Protein AF-A0A0G4MEN3-F1 (afdb_monomer_lite)

InterPro domains:
  IPR001902 SLC26A/SulP transporter [PTHR11814] (1-174)
  IPR011547 SLC26A/SulP transporter domain [PF00916] (1-174)

Organism: Verticillium longisporum (NCBI:txid100787)

Radius of gyration: 21.47 Å; chains: 1; bounding box: 51×50×49 Å

pLDDT: mean 81.33, std 8.61, range [48.22, 92.5]

Secondary structure (DSSP, 8-state):
--HHHHHS-HHHHHHHHHHHHHHHHHHHHHHHTT--SS-TTS-HHHHHHHHHHTGGG--HHHHHHHHHHHHHHHHHHHHHHHHHH-GGGHHHHHHHHHHHHHHHHHHHHHHHHHHHTT-SSS-SS----PPPPS-S--S-----HHHHHHHHTTHHHHHHHHHHHHHHHHHHH--

Structure (mmCIF, N/CA/C/O backbone):
data_AF-A0A0G4MEN3-F1
#
_entry.id   AF-A0A0G4MEN3-F1
#
loop_
_atom_site.group_PDB
_atom_site.id
_atom_site.type_symbol
_atom_site.label_atom_id
_atom_site.label_alt_id
_atom_site.label_comp_id
_atom_site.label_asym_id
_atom_site.label_entity_id
_atom_site.label_seq_id
_atom_site.pdbx_PDB_ins_code
_atom_site.Cartn_x
_atom_site.Cartn_y
_atom_site.Cartn_z
_atom_site.occupancy
_atom_site.B_iso_or_equiv
_atom_site.auth_seq_id
_atom_site.auth_comp_id
_atom_site.auth_asym_id
_atom_site.auth_atom_id
_atom_site.pdbx_PDB_model_num
ATOM 1 N N . MET A 1 1 ? 17.672 24.961 -11.198 1.00 49.00 1 MET A N 1
ATOM 2 C CA . MET A 1 1 ? 16.935 24.141 -10.205 1.00 49.00 1 MET A CA 1
ATOM 3 C C . MET A 1 1 ? 17.349 22.654 -10.174 1.00 49.00 1 MET A C 1
ATOM 5 O O . MET A 1 1 ? 16.600 21.840 -9.661 1.00 49.00 1 MET A O 1
ATOM 9 N N . GLY A 1 2 ? 18.533 22.262 -10.677 1.00 54.53 2 GLY A N 1
ATOM 10 C CA . GLY A 1 2 ? 18.983 20.852 -10.680 1.00 54.53 2 GLY A CA 1
ATOM 11 C C . GLY A 1 2 ? 19.895 20.449 -9.511 1.00 54.53 2 GLY A C 1
ATOM 12 O O . GLY A 1 2 ? 20.196 19.272 -9.354 1.00 54.53 2 GLY A O 1
ATOM 13 N N . TRP A 1 3 ? 20.338 21.405 -8.687 1.00 61.28 3 TRP A N 1
ATOM 14 C CA . TRP A 1 3 ? 21.303 21.144 -7.611 1.00 61.28 3 TRP A CA 1
ATOM 15 C C . TRP A 1 3 ? 20.683 20.385 -6.426 1.00 61.28 3 TRP A C 1
ATOM 17 O O . TRP A 1 3 ? 21.279 19.422 -5.961 1.00 61.28 3 TRP A O 1
ATOM 27 N N . ILE A 1 4 ? 19.446 20.714 -6.024 1.00 58.72 4 ILE A N 1
ATOM 28 C CA . ILE A 1 4 ? 18.716 20.025 -4.934 1.00 58.72 4 ILE A CA 1
ATOM 29 C C . ILE A 1 4 ? 18.556 18.521 -5.218 1.00 58.72 4 ILE A C 1
ATOM 31 O O . ILE A 1 4 ? 18.670 17.699 -4.314 1.00 58.72 4 ILE A O 1
ATOM 35 N N . VAL A 1 5 ? 18.372 18.148 -6.487 1.00 56.41 5 VAL A N 1
ATOM 36 C CA . VAL A 1 5 ? 18.232 16.748 -6.925 1.00 56.41 5 VAL A CA 1
ATOM 37 C C . VAL A 1 5 ? 19.540 15.962 -6.774 1.00 56.41 5 VAL A C 1
ATOM 39 O O . VAL A 1 5 ? 19.501 14.752 -6.575 1.00 56.41 5 VAL A O 1
ATOM 42 N N . ASN A 1 6 ? 20.694 16.634 -6.842 1.00 59.16 6 ASN A N 1
ATOM 43 C CA . ASN A 1 6 ? 22.012 16.011 -6.679 1.00 59.16 6 ASN A CA 1
ATOM 44 C C . ASN A 1 6 ? 22.449 15.895 -5.209 1.00 59.16 6 ASN A C 1
ATOM 46 O O . ASN A 1 6 ? 23.378 15.150 -4.916 1.00 59.16 6 ASN A O 1
ATOM 50 N N . VAL A 1 7 ? 21.786 16.603 -4.288 1.00 63.25 7 VAL A N 1
ATOM 51 C CA . VAL A 1 7 ? 22.063 16.526 -2.841 1.00 63.25 7 VAL A CA 1
ATOM 52 C C . VAL A 1 7 ? 21.417 15.283 -2.212 1.00 63.25 7 VAL A C 1
ATOM 54 O O . VAL A 1 7 ? 21.848 14.809 -1.162 1.00 63.25 7 VAL A O 1
ATOM 57 N N . ILE A 1 8 ? 20.402 14.707 -2.860 1.00 67.94 8 ILE A N 1
ATOM 58 C CA . ILE A 1 8 ? 19.655 13.571 -2.321 1.00 67.94 8 ILE A CA 1
ATOM 59 C C . ILE A 1 8 ? 20.224 12.273 -2.885 1.00 67.94 8 ILE A C 1
ATOM 61 O O . ILE A 1 8 ? 20.044 11.939 -4.056 1.00 67.94 8 ILE A O 1
ATOM 65 N N . SER A 1 9 ? 20.895 11.510 -2.024 1.00 76.12 9 SER A N 1
ATOM 66 C CA . SER A 1 9 ? 21.380 10.179 -2.382 1.00 76.12 9 SER A CA 1
ATOM 67 C C . SER A 1 9 ? 20.218 9.241 -2.733 1.00 76.12 9 SER A C 1
ATOM 69 O O . SER A 1 9 ? 19.213 9.182 -2.018 1.00 76.12 9 SER A O 1
ATOM 71 N N . LEU A 1 10 ? 20.399 8.420 -3.774 1.00 73.56 10 LEU A N 1
ATOM 72 C CA . LEU A 1 10 ? 19.495 7.313 -4.120 1.00 73.56 10 LEU A CA 1
ATOM 73 C C . LEU A 1 10 ? 19.258 6.371 -2.926 1.00 73.56 10 LEU A C 1
ATOM 75 O O . LEU A 1 10 ? 18.184 5.783 -2.803 1.00 73.56 10 LEU A O 1
ATOM 79 N N . THR A 1 11 ? 20.235 6.262 -2.021 1.00 80.38 11 THR A N 1
ATOM 80 C CA . THR A 1 11 ? 20.109 5.474 -0.788 1.00 80.38 11 THR A CA 1
ATOM 81 C C . THR A 1 11 ? 19.083 6.064 0.178 1.00 80.38 11 THR A C 1
ATOM 83 O O . THR A 1 11 ? 18.290 5.313 0.741 1.00 80.38 11 THR A O 1
ATOM 86 N N . SER A 1 12 ? 19.036 7.393 0.322 1.00 80.88 12 SER A N 1
ATOM 87 C CA . SER A 1 12 ? 18.056 8.085 1.169 1.00 80.88 12 SER A CA 1
ATOM 88 C C . SER A 1 12 ? 16.640 7.924 0.616 1.00 80.88 12 SER A C 1
ATOM 90 O O . SER A 1 12 ? 15.712 7.578 1.346 1.00 80.88 12 SER A O 1
ATOM 92 N N . LEU A 1 13 ? 16.486 8.053 -0.705 1.00 78.69 13 LEU A N 1
ATOM 93 C CA . LEU A 1 13 ? 15.205 7.838 -1.373 1.00 78.69 13 LEU A CA 1
ATOM 94 C C . LEU A 1 13 ? 14.705 6.393 -1.217 1.00 78.69 13 LEU A C 1
ATOM 96 O O . LEU A 1 13 ? 13.542 6.169 -0.889 1.00 78.69 13 LEU A O 1
ATOM 100 N N . SER A 1 14 ? 15.584 5.407 -1.418 1.00 81.50 14 SER A N 1
ATOM 101 C CA . SER A 1 14 ? 15.249 3.990 -1.231 1.00 81.50 14 SER A CA 1
ATOM 102 C C . SER A 1 14 ? 14.844 3.682 0.216 1.00 81.50 14 SER A C 1
ATOM 104 O O . SER A 1 14 ? 13.841 3.001 0.448 1.00 81.50 14 SER A O 1
ATOM 106 N N . ALA A 1 15 ? 15.566 4.241 1.196 1.00 86.31 15 ALA A N 1
ATOM 107 C CA . ALA A 1 15 ? 15.232 4.110 2.612 1.00 86.31 15 ALA A CA 1
ATOM 108 C C . ALA A 1 15 ? 13.858 4.723 2.934 1.00 86.31 15 ALA A C 1
ATOM 110 O O . ALA A 1 15 ? 13.050 4.087 3.610 1.00 86.31 15 ALA A O 1
ATOM 111 N N . PHE A 1 16 ? 13.556 5.907 2.393 1.00 84.25 16 PHE A N 1
ATOM 112 C CA . PHE A 1 16 ? 12.259 6.563 2.557 1.00 84.25 16 PHE A CA 1
ATOM 113 C C . PHE A 1 16 ? 11.104 5.763 1.932 1.00 84.25 16 PHE A C 1
ATOM 115 O O . PHE A 1 16 ? 10.092 5.527 2.597 1.00 84.25 16 PHE A O 1
ATOM 122 N N . MET A 1 17 ? 11.250 5.298 0.683 1.00 86.00 17 MET A N 1
ATOM 123 C CA . MET A 1 17 ? 10.233 4.475 0.012 1.00 86.00 17 MET A CA 1
ATOM 124 C C . MET A 1 17 ? 9.987 3.167 0.769 1.00 86.00 17 MET A C 1
ATOM 126 O O . MET A 1 17 ? 8.840 2.768 0.963 1.00 86.00 17 MET A O 1
ATOM 130 N N . THR A 1 18 ? 11.052 2.526 1.256 1.00 90.31 18 THR A N 1
ATOM 131 C CA . THR A 1 18 ? 10.955 1.285 2.035 1.00 90.31 18 THR A CA 1
ATOM 132 C C . THR A 1 18 ? 10.284 1.523 3.388 1.00 90.31 18 THR A C 1
ATOM 134 O O . THR A 1 18 ? 9.370 0.786 3.755 1.00 90.31 18 THR A O 1
ATOM 137 N N . GLY A 1 19 ? 10.675 2.572 4.117 1.00 88.75 19 GLY A N 1
ATOM 138 C CA . GLY A 1 19 ? 10.055 2.939 5.394 1.00 88.75 19 GLY A CA 1
ATOM 139 C C . GLY A 1 19 ? 8.568 3.273 5.245 1.00 88.75 19 GLY A C 1
ATOM 140 O O . GLY A 1 19 ? 7.739 2.786 6.017 1.00 88.75 19 GLY A O 1
ATOM 141 N N . SER A 1 20 ? 8.213 4.021 4.197 1.00 87.44 20 SER A N 1
ATOM 142 C CA . SER A 1 20 ? 6.820 4.332 3.857 1.00 87.44 20 SER A CA 1
ATOM 143 C C . SER A 1 20 ? 6.032 3.071 3.499 1.00 87.44 20 SER A C 1
ATOM 145 O O . SER A 1 20 ? 4.928 2.876 4.005 1.00 87.44 20 SER A O 1
ATOM 147 N N . ALA A 1 21 ? 6.615 2.164 2.707 1.00 89.19 21 ALA A N 1
ATOM 148 C CA . ALA A 1 21 ? 6.001 0.882 2.369 1.00 89.19 21 ALA A CA 1
ATOM 149 C C . ALA A 1 21 ? 5.736 0.020 3.615 1.00 89.19 21 ALA A C 1
ATOM 151 O O . ALA A 1 21 ? 4.653 -0.555 3.737 1.00 89.19 21 ALA A O 1
ATOM 152 N N . ILE A 1 22 ? 6.677 -0.027 4.566 1.00 91.38 22 ILE A N 1
ATOM 153 C CA . ILE A 1 22 ? 6.492 -0.721 5.850 1.00 91.38 22 ILE A CA 1
ATOM 154 C C . ILE A 1 22 ? 5.354 -0.077 6.643 1.00 91.38 22 ILE A C 1
ATOM 156 O O . ILE A 1 22 ? 4.470 -0.785 7.124 1.00 91.38 22 ILE A O 1
ATOM 160 N N . SER A 1 23 ? 5.334 1.253 6.755 1.00 88.50 23 SER A N 1
ATOM 161 C CA . SER A 1 23 ? 4.289 1.967 7.495 1.00 88.50 23 SER A CA 1
ATOM 162 C C . SER A 1 23 ? 2.893 1.713 6.915 1.00 88.50 23 SER A C 1
ATOM 164 O O . SER A 1 23 ? 1.961 1.390 7.653 1.00 88.50 23 SER A O 1
ATOM 166 N N . ILE A 1 24 ? 2.760 1.747 5.585 1.00 89.75 24 ILE A N 1
ATOM 167 C CA . ILE A 1 24 ? 1.512 1.428 4.881 1.00 89.75 24 ILE A CA 1
ATOM 168 C C . ILE A 1 24 ? 1.117 -0.033 5.115 1.00 89.75 24 ILE A C 1
ATOM 170 O O . ILE A 1 24 ? -0.030 -0.304 5.471 1.00 89.75 24 ILE A O 1
ATOM 174 N N . ALA A 1 25 ? 2.047 -0.979 4.955 1.00 88.88 25 ALA A N 1
ATOM 175 C CA . ALA A 1 25 ? 1.772 -2.399 5.160 1.00 88.88 25 ALA A CA 1
ATOM 176 C C . ALA A 1 25 ? 1.263 -2.668 6.585 1.00 88.88 25 ALA A C 1
ATOM 178 O O . ALA A 1 25 ? 0.232 -3.319 6.770 1.00 88.88 25 ALA A O 1
ATOM 179 N N . VAL A 1 26 ? 1.930 -2.104 7.593 1.00 88.50 26 VAL A N 1
ATOM 180 C CA . VAL A 1 26 ? 1.534 -2.231 8.999 1.00 88.50 26 VAL A CA 1
ATOM 181 C C . VAL A 1 26 ? 0.187 -1.554 9.266 1.00 88.50 26 VAL A C 1
ATOM 183 O O . VAL A 1 26 ? -0.643 -2.131 9.959 1.00 88.50 26 VAL A O 1
ATOM 186 N N . GLY A 1 27 ? -0.085 -0.384 8.683 1.00 87.25 27 GLY A N 1
ATOM 187 C CA . GLY A 1 27 ? -1.369 0.312 8.839 1.00 87.25 27 GLY A CA 1
ATOM 188 C C . GLY A 1 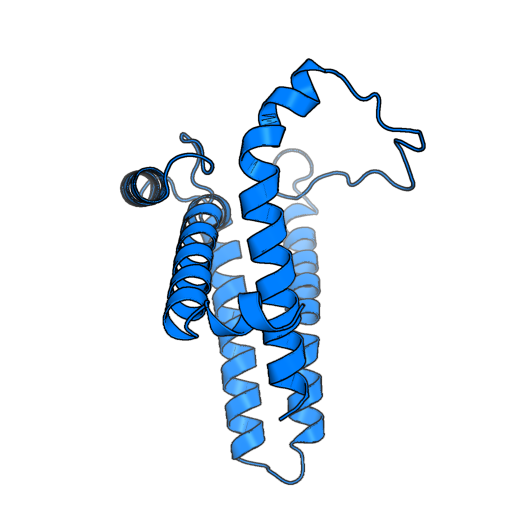27 ? -2.560 -0.422 8.206 1.00 87.25 27 GLY A C 1
ATOM 189 O O . GLY A 1 27 ? -3.675 -0.373 8.733 1.00 87.25 27 GLY A O 1
ATOM 190 N N . GLN A 1 28 ? -2.338 -1.136 7.099 1.00 87.12 28 GLN A N 1
ATOM 191 C CA . GLN A 1 28 ? -3.387 -1.874 6.382 1.00 87.12 28 GLN A CA 1
ATOM 192 C C . GLN A 1 28 ? -3.619 -3.293 6.931 1.00 87.12 28 GLN A C 1
ATOM 194 O O . GLN A 1 28 ? -4.730 -3.818 6.814 1.00 87.12 28 GLN A O 1
ATOM 199 N N . THR A 1 29 ? -2.619 -3.900 7.579 1.00 85.94 29 THR A N 1
ATOM 200 C CA . THR A 1 29 ? -2.699 -5.280 8.098 1.00 85.94 29 THR A CA 1
ATOM 201 C C . THR A 1 29 ? -3.859 -5.501 9.090 1.00 85.94 29 THR A C 1
ATOM 203 O O . THR A 1 29 ? -4.621 -6.450 8.889 1.00 85.94 29 THR A O 1
ATOM 206 N N . PRO A 1 30 ? -4.100 -4.638 10.102 1.00 84.25 30 PRO A N 1
ATOM 207 C CA . PRO A 1 30 ? -5.234 -4.779 11.024 1.00 84.25 30 PRO A CA 1
ATOM 208 C C . PRO A 1 30 ? -6.587 -4.760 10.323 1.00 84.25 30 PRO A C 1
ATOM 210 O O . PRO A 1 30 ? -7.471 -5.555 10.644 1.00 84.25 30 PRO A O 1
ATOM 213 N N . THR A 1 31 ? -6.736 -3.858 9.349 1.00 83.88 31 THR A N 1
ATOM 214 C CA . THR A 1 31 ? -7.976 -3.682 8.587 1.00 83.88 31 THR A CA 1
ATOM 215 C C . THR A 1 31 ? -8.262 -4.912 7.737 1.00 83.88 31 THR A C 1
ATOM 217 O O . THR A 1 31 ? -9.391 -5.396 7.731 1.00 83.88 31 THR A O 1
ATOM 220 N N . MET A 1 32 ? -7.234 -5.457 7.082 1.00 84.06 32 MET A N 1
ATOM 221 C CA . MET A 1 32 ? -7.322 -6.702 6.319 1.00 84.06 32 MET A CA 1
ATOM 222 C C . MET A 1 32 ? -7.687 -7.899 7.206 1.00 84.06 32 MET A C 1
ATOM 224 O O . MET A 1 32 ? -8.479 -8.743 6.806 1.00 84.06 32 MET A O 1
ATOM 228 N N . MET A 1 33 ? -7.131 -7.970 8.417 1.00 81.44 33 MET A N 1
ATOM 229 C CA . MET A 1 33 ? -7.394 -9.046 9.378 1.00 81.44 33 MET A CA 1
ATOM 230 C C . MET A 1 33 ? -8.722 -8.884 10.151 1.00 81.44 33 MET A C 1
ATOM 232 O O . MET A 1 33 ? -9.104 -9.759 10.933 1.00 81.44 33 MET A O 1
ATOM 236 N N . GLY A 1 34 ? -9.434 -7.767 9.969 1.00 77.44 34 GLY A N 1
ATOM 237 C CA . GLY A 1 34 ? -10.673 -7.459 10.692 1.00 77.44 34 GLY A CA 1
ATOM 238 C C . GLY A 1 34 ? -10.485 -7.179 12.188 1.00 77.44 34 GLY A C 1
ATOM 239 O O . GLY A 1 34 ? -11.457 -7.222 12.949 1.00 77.44 34 GLY A O 1
ATOM 240 N N . ILE A 1 35 ? -9.253 -6.896 12.623 1.00 79.75 35 ILE A N 1
ATOM 241 C CA . ILE A 1 35 ? -8.925 -6.633 14.027 1.00 79.75 35 ILE A CA 1
ATOM 242 C C . ILE A 1 35 ? -9.398 -5.218 14.380 1.00 79.75 35 ILE A C 1
ATOM 244 O O . ILE A 1 35 ? -9.106 -4.249 13.681 1.00 79.75 35 ILE A O 1
ATOM 248 N N . LYS A 1 36 ? -10.145 -5.091 15.481 1.00 73.50 36 LYS A N 1
ATOM 249 C CA . LYS A 1 36 ? -10.653 -3.812 16.003 1.00 73.50 36 LYS A CA 1
ATOM 250 C C . LYS A 1 36 ? -10.162 -3.592 17.436 1.00 73.50 36 LYS A C 1
ATOM 252 O O . LYS A 1 36 ? -9.928 -4.559 18.158 1.00 73.50 36 LYS A O 1
ATOM 257 N N . GLY A 1 37 ? -10.064 -2.329 17.853 1.00 68.19 37 GLY A N 1
ATOM 258 C CA . GLY A 1 37 ? -9.744 -1.953 19.239 1.00 68.19 37 GLY A CA 1
ATOM 259 C C . GLY A 1 37 ? -8.482 -1.107 19.421 1.00 68.19 37 GLY A C 1
ATOM 260 O O . GLY A 1 37 ? -8.087 -0.884 20.558 1.00 68.19 37 GLY A O 1
ATOM 261 N N . PHE A 1 38 ? -7.855 -0.641 18.339 1.00 76.44 38 PHE A N 1
ATOM 262 C CA . PHE A 1 38 ? -6.750 0.319 18.387 1.00 76.44 38 PHE A CA 1
ATOM 263 C C . PHE A 1 38 ? -6.739 1.200 17.135 1.00 76.44 38 PHE A C 1
ATOM 265 O O . PHE A 1 38 ? -7.331 0.845 16.111 1.00 76.44 38 PHE A O 1
ATOM 272 N N . SER A 1 39 ? -6.082 2.356 17.221 1.00 77.00 39 SER A N 1
ATOM 273 C CA . SER A 1 39 ? -5.943 3.267 16.089 1.00 77.00 39 SER A CA 1
ATOM 274 C C . SER A 1 39 ? -4.828 2.795 15.158 1.00 77.00 39 SER A C 1
ATOM 276 O O . SER A 1 39 ? -3.680 2.637 15.567 1.00 77.00 39 SER A O 1
ATOM 278 N N . THR A 1 40 ? -5.147 2.610 13.876 1.00 76.94 40 THR A N 1
ATOM 279 C CA . THR A 1 40 ? -4.157 2.315 12.825 1.00 76.94 40 THR A CA 1
ATOM 280 C C . THR A 1 40 ? -3.350 3.546 12.400 1.00 76.94 40 THR A C 1
ATOM 282 O O . THR A 1 40 ? -2.470 3.429 11.554 1.00 76.94 40 THR A O 1
ATOM 285 N N . ARG A 1 41 ? -3.643 4.719 12.983 1.00 72.50 41 ARG A N 1
ATOM 286 C CA . ARG A 1 41 ? -2.940 5.992 12.747 1.00 72.50 41 ARG A CA 1
ATOM 287 C C . ARG A 1 41 ? -1.877 6.306 13.806 1.00 72.50 41 ARG A C 1
ATOM 289 O O . ARG A 1 41 ? -1.289 7.380 13.776 1.00 72.50 41 ARG A O 1
ATOM 296 N N . GLU A 1 42 ? -1.665 5.411 14.768 1.00 80.00 42 GLU A N 1
ATOM 297 C CA . GLU A 1 42 ? -0.574 5.543 15.736 1.00 80.00 42 GLU A CA 1
ATOM 298 C C . GLU A 1 42 ? 0.791 5.243 15.101 1.00 80.00 42 GLU A C 1
ATOM 300 O O . GLU A 1 42 ? 0.884 4.759 13.973 1.00 80.00 42 GLU A O 1
ATOM 305 N N . ALA A 1 43 ? 1.866 5.500 15.852 1.00 82.69 43 ALA A N 1
ATOM 306 C CA . ALA A 1 43 ? 3.219 5.153 15.437 1.00 82.69 43 ALA A CA 1
ATOM 307 C C . ALA A 1 43 ? 3.309 3.683 14.983 1.00 82.69 43 ALA A C 1
ATOM 309 O O . ALA A 1 43 ? 2.799 2.783 15.656 1.00 82.69 43 ALA A O 1
ATOM 310 N N . THR A 1 44 ? 4.006 3.438 13.871 1.00 83.25 44 THR A N 1
ATOM 311 C CA . THR A 1 44 ? 4.058 2.139 13.178 1.00 83.25 44 THR A CA 1
ATOM 312 C C . THR A 1 44 ? 4.396 0.973 14.112 1.00 83.25 44 THR A C 1
ATOM 314 O O . THR A 1 44 ? 3.767 -0.080 14.038 1.00 83.25 44 THR A O 1
ATOM 317 N N . TYR A 1 45 ? 5.325 1.159 15.055 1.00 84.12 45 TYR A N 1
ATOM 318 C CA . TYR A 1 45 ? 5.686 0.114 16.020 1.00 84.12 45 TYR A CA 1
ATOM 319 C C . TYR A 1 45 ? 4.534 -0.244 16.978 1.00 84.12 45 TYR A C 1
ATOM 321 O O . TYR A 1 45 ? 4.348 -1.418 17.298 1.00 84.12 45 TYR A O 1
ATOM 329 N N . LYS A 1 46 ? 3.719 0.733 17.405 1.00 85.00 46 LYS A N 1
ATOM 330 C CA . LYS A 1 46 ? 2.546 0.491 18.263 1.00 85.00 46 LYS A CA 1
ATOM 331 C C . LYS A 1 46 ? 1.474 -0.268 17.503 1.00 85.00 46 LYS A C 1
ATOM 333 O O . LYS A 1 46 ? 0.940 -1.246 18.019 1.00 85.00 46 LYS A O 1
ATOM 338 N N . VAL A 1 47 ? 1.206 0.145 16.263 1.00 86.00 47 VAL A N 1
ATOM 339 C CA . VAL A 1 47 ? 0.261 -0.537 15.370 1.00 86.00 47 VAL A CA 1
ATOM 340 C C . VAL A 1 47 ? 0.702 -1.984 15.164 1.00 86.00 47 VAL A C 1
ATOM 342 O O . VAL A 1 47 ? -0.111 -2.888 15.330 1.00 86.00 47 VAL A O 1
ATOM 345 N N . PHE A 1 48 ? 1.989 -2.233 14.911 1.00 85.44 48 PHE A N 1
ATOM 346 C CA . PHE A 1 48 ? 2.527 -3.585 14.756 1.00 85.44 48 PHE A CA 1
ATOM 347 C C . PHE A 1 48 ? 2.337 -4.446 16.016 1.00 85.44 48 PHE A C 1
ATOM 349 O O . PHE A 1 48 ? 1.766 -5.534 15.941 1.00 85.44 48 PHE A O 1
ATOM 356 N N . ILE A 1 49 ? 2.725 -3.940 17.193 1.00 84.69 49 ILE A N 1
ATOM 357 C CA . ILE A 1 49 ? 2.568 -4.661 18.468 1.00 84.69 49 ILE A CA 1
ATOM 358 C C . ILE A 1 49 ? 1.090 -4.943 18.766 1.00 84.69 49 ILE A C 1
ATOM 360 O O . ILE A 1 49 ? 0.736 -6.054 19.162 1.00 84.69 49 ILE A O 1
ATOM 364 N N . ASN A 1 50 ? 0.211 -3.962 18.563 1.00 84.00 50 ASN A N 1
ATOM 365 C CA . ASN A 1 50 ? -1.225 -4.120 18.793 1.00 84.00 50 ASN A CA 1
ATOM 366 C C . ASN A 1 50 ? -1.871 -5.079 17.786 1.00 84.00 50 ASN A C 1
ATOM 368 O O . ASN A 1 50 ? -2.781 -5.821 18.153 1.00 84.00 50 ASN A O 1
ATOM 372 N N . THR A 1 51 ? -1.360 -5.129 16.552 1.00 82.12 51 THR A N 1
ATOM 373 C CA . THR A 1 51 ? -1.750 -6.140 15.560 1.00 82.12 51 THR A CA 1
ATOM 374 C C . THR A 1 51 ? -1.419 -7.530 16.082 1.00 82.12 51 THR A C 1
ATOM 376 O O . THR A 1 51 ? -2.310 -8.372 16.139 1.00 82.12 51 THR A O 1
ATOM 379 N N . LEU A 1 52 ? -0.182 -7.747 16.548 1.00 82.56 52 LEU A N 1
ATOM 380 C CA . LEU A 1 52 ? 0.257 -9.036 17.090 1.00 82.56 52 LEU A CA 1
ATOM 381 C C . LEU A 1 52 ? -0.551 -9.466 18.319 1.00 82.56 52 LEU A C 1
ATOM 383 O O . LEU A 1 52 ? -1.022 -10.598 18.383 1.00 82.56 52 LEU A O 1
ATOM 387 N N . LYS A 1 53 ? -0.795 -8.550 19.261 1.00 81.62 53 LYS A N 1
ATOM 388 C CA . LYS A 1 53 ? -1.661 -8.804 20.427 1.00 81.62 53 LYS A CA 1
ATOM 389 C C . LYS A 1 53 ? -3.115 -9.088 20.031 1.00 81.62 53 LYS A C 1
ATOM 391 O O . LYS A 1 53 ? -3.831 -9.786 20.743 1.00 81.62 53 LYS A O 1
ATOM 396 N N . GLY A 1 54 ? -3.560 -8.536 18.905 1.00 79.62 54 GLY A N 1
ATOM 397 C CA . GLY A 1 54 ? -4.910 -8.673 18.372 1.00 79.62 54 GLY A CA 1
ATOM 398 C C . GLY A 1 54 ? -5.131 -9.882 17.461 1.00 79.62 54 GLY A C 1
ATOM 399 O O . GLY A 1 54 ? -6.272 -10.080 17.046 1.00 79.62 54 GLY A O 1
ATOM 400 N N . LEU A 1 55 ? -4.108 -10.699 17.163 1.00 75.88 55 LEU A N 1
ATOM 401 C CA . LEU A 1 55 ? -4.229 -11.836 16.233 1.00 75.88 55 LEU A CA 1
ATOM 402 C C . LEU A 1 55 ? -5.328 -12.830 16.647 1.00 75.88 55 LEU A C 1
ATOM 404 O O . LEU A 1 55 ? -6.045 -13.354 15.797 1.00 75.88 55 LEU A O 1
ATOM 408 N N . GLY A 1 56 ? -5.520 -13.041 17.953 1.00 72.19 56 GLY A N 1
ATOM 409 C CA . GLY A 1 56 ? -6.586 -13.902 18.483 1.00 72.19 56 GLY A CA 1
ATOM 410 C C . GLY A 1 56 ? -8.008 -13.348 18.301 1.00 72.19 56 GLY A C 1
ATOM 411 O O . GLY A 1 56 ? -8.976 -14.061 18.533 1.00 72.19 56 GLY A O 1
ATOM 412 N N . ARG A 1 57 ? -8.157 -12.083 17.885 1.00 72.12 57 ARG A N 1
ATOM 413 C CA . ARG A 1 57 ? -9.447 -11.414 17.616 1.00 72.12 57 ARG A CA 1
ATOM 414 C C . ARG A 1 57 ? -9.734 -11.274 16.118 1.00 72.12 57 ARG A C 1
ATOM 416 O O . ARG A 1 57 ? -10.566 -10.453 15.724 1.00 72.12 57 ARG A O 1
ATOM 423 N N . THR A 1 58 ? -9.019 -12.030 15.290 1.00 73.44 58 THR A N 1
ATOM 424 C CA . THR A 1 58 ? -9.222 -12.073 13.840 1.00 73.44 58 THR A CA 1
ATOM 425 C C . THR A 1 58 ? -10.645 -12.513 13.511 1.00 73.44 58 THR A C 1
ATOM 427 O O . THR A 1 58 ? -11.225 -13.385 14.158 1.00 73.44 58 THR A O 1
ATOM 430 N N . LYS A 1 59 ? -11.245 -11.859 12.515 1.00 73.56 59 LYS A N 1
ATOM 431 C CA . LYS A 1 59 ? -12.601 -12.172 12.047 1.00 73.56 59 LYS A CA 1
ATOM 432 C C . LYS A 1 59 ? -12.548 -12.924 10.725 1.00 73.56 59 LYS A C 1
ATOM 434 O O . LYS A 1 59 ? -11.502 -13.007 10.090 1.00 73.56 59 LYS A O 1
ATOM 439 N N . MET A 1 60 ? -13.709 -13.385 10.262 1.00 71.94 60 MET A N 1
ATOM 440 C CA . MET A 1 60 ? -13.889 -13.931 8.908 1.00 71.94 60 MET A CA 1
ATOM 441 C C . MET A 1 60 ? -13.428 -12.953 7.803 1.00 71.94 60 MET A C 1
ATOM 443 O O . MET A 1 60 ? -13.069 -13.389 6.713 1.00 71.94 60 MET A O 1
ATOM 447 N N . ASP A 1 61 ? -13.348 -11.649 8.103 1.00 71.62 61 ASP A N 1
ATOM 448 C CA . ASP A 1 61 ? -12.697 -10.622 7.272 1.00 71.62 61 ASP A CA 1
ATOM 449 C C . ASP A 1 61 ? -11.262 -11.013 6.860 1.00 71.62 61 ASP A C 1
ATOM 451 O O . ASP A 1 61 ? -10.869 -10.813 5.711 1.00 71.62 61 ASP A O 1
ATOM 455 N N . ALA A 1 62 ? -10.499 -11.630 7.773 1.00 78.62 62 ALA A N 1
ATOM 456 C CA . ALA A 1 62 ? -9.128 -12.067 7.523 1.00 78.62 62 ALA A CA 1
ATOM 457 C C . ALA A 1 62 ? -9.053 -13.137 6.431 1.00 78.62 62 ALA A C 1
ATOM 459 O O . ALA A 1 62 ? -8.127 -13.119 5.623 1.00 78.62 62 ALA A O 1
ATOM 460 N N . ALA A 1 63 ? -10.036 -14.043 6.373 1.00 82.25 63 ALA A N 1
ATOM 461 C CA . ALA A 1 63 ? -10.090 -15.073 5.343 1.00 82.25 63 ALA A CA 1
ATOM 462 C C . ALA A 1 63 ? -10.279 -14.447 3.955 1.00 82.25 63 ALA A C 1
ATOM 464 O O . ALA A 1 63 ? -9.592 -14.838 3.015 1.00 82.25 63 ALA A O 1
ATOM 465 N N . MET A 1 64 ? -11.134 -13.426 3.835 1.00 82.94 64 MET A N 1
ATOM 466 C CA . MET A 1 64 ? -11.333 -12.673 2.589 1.00 82.94 64 MET A CA 1
ATOM 467 C C . MET A 1 64 ? -10.087 -11.869 2.197 1.00 82.94 64 MET A C 1
ATOM 469 O O . MET A 1 64 ? -9.651 -11.923 1.049 1.00 82.94 64 MET A O 1
ATOM 473 N N . GLY A 1 65 ? -9.481 -11.151 3.146 1.00 84.19 65 GLY A N 1
ATOM 474 C CA . GLY A 1 65 ? -8.286 -10.346 2.890 1.00 84.19 65 GLY A CA 1
ATOM 475 C C . GLY A 1 65 ? -7.069 -11.187 2.492 1.00 84.19 65 GLY A C 1
ATOM 476 O O . GLY A 1 65 ? -6.400 -10.888 1.502 1.00 84.19 65 GLY A O 1
ATOM 477 N N . LEU A 1 66 ? -6.806 -12.272 3.226 1.00 87.44 66 LEU A N 1
ATOM 478 C CA . LEU A 1 66 ? -5.664 -13.148 2.970 1.00 87.44 66 LEU A CA 1
ATOM 479 C C . LEU A 1 66 ? -5.835 -13.932 1.666 1.00 87.44 66 LEU A C 1
ATOM 481 O O . LEU A 1 66 ? -4.900 -13.989 0.874 1.00 87.44 66 LEU A O 1
ATOM 485 N N . SER A 1 67 ? -7.027 -14.473 1.396 1.00 89.38 67 SER A N 1
ATOM 486 C CA . SER A 1 67 ? -7.293 -15.177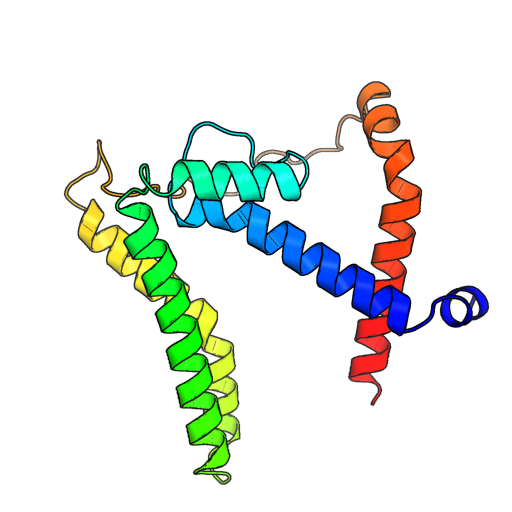 0.134 1.00 89.38 67 SER A CA 1
ATOM 487 C C . SER A 1 67 ? -7.167 -14.253 -1.084 1.00 89.38 67 SER A C 1
ATOM 489 O O . SER A 1 67 ? -6.605 -14.665 -2.104 1.00 89.38 67 SER A O 1
ATOM 491 N N . ALA A 1 68 ? -7.595 -12.988 -0.979 1.00 88.31 68 ALA A N 1
ATOM 492 C CA . ALA A 1 68 ? -7.413 -12.001 -2.042 1.00 88.31 68 ALA A CA 1
ATOM 493 C C . ALA A 1 68 ? -5.927 -11.710 -2.303 1.00 88.31 68 ALA A C 1
ATOM 495 O O . ALA A 1 68 ? -5.495 -11.699 -3.460 1.00 88.31 68 ALA A O 1
ATOM 496 N N . LEU A 1 69 ? -5.124 -11.540 -1.245 1.00 88.62 69 LEU A N 1
ATOM 497 C CA . LEU A 1 69 ? -3.672 -11.385 -1.370 1.00 88.62 69 LEU A CA 1
ATOM 498 C C . LEU A 1 69 ? -3.016 -12.611 -2.005 1.00 88.62 69 LEU A C 1
ATOM 500 O O . LEU A 1 69 ? -2.231 -12.465 -2.945 1.00 88.62 69 LEU A O 1
ATOM 504 N N . THR A 1 70 ? -3.350 -13.814 -1.537 1.00 91.69 70 THR A N 1
ATOM 505 C CA . THR A 1 70 ? -2.830 -15.060 -2.106 1.00 91.69 70 THR A CA 1
ATOM 506 C C . THR A 1 70 ? -3.157 -15.147 -3.595 1.00 91.69 70 THR A C 1
ATOM 508 O O . THR A 1 70 ? -2.263 -15.412 -4.395 1.00 91.69 70 THR A O 1
ATOM 511 N N . MET A 1 71 ? -4.391 -14.831 -3.998 1.00 91.19 71 MET A N 1
ATOM 512 C CA . MET A 1 71 ? -4.798 -14.837 -5.406 1.00 91.19 71 MET A CA 1
ATOM 513 C C . MET A 1 71 ? -3.984 -13.847 -6.253 1.00 91.19 71 MET A C 1
ATOM 515 O O . MET A 1 71 ? -3.530 -14.190 -7.346 1.00 91.19 71 MET A O 1
ATOM 519 N N . LEU A 1 72 ? -3.737 -12.633 -5.746 1.00 91.00 72 LEU A N 1
ATOM 520 C CA . LEU A 1 72 ? -2.893 -11.647 -6.431 1.00 91.00 72 LEU A CA 1
ATOM 521 C C . LEU A 1 72 ? -1.469 -12.180 -6.652 1.00 91.00 72 LEU A C 1
ATOM 523 O O . LEU A 1 72 ? -0.917 -12.052 -7.748 1.00 91.00 72 LEU A O 1
ATOM 527 N N . TYR A 1 73 ? -0.865 -12.806 -5.645 1.00 91.12 73 TYR A N 1
ATOM 528 C CA . TYR A 1 73 ? 0.481 -13.363 -5.785 1.00 91.12 73 TYR A CA 1
ATOM 529 C C . TYR A 1 73 ? 0.518 -14.594 -6.694 1.00 91.12 73 TYR A C 1
ATOM 531 O O . TYR A 1 73 ? 1.441 -14.717 -7.498 1.00 91.12 73 TYR A O 1
ATOM 539 N N . VAL A 1 74 ? -0.497 -15.458 -6.644 1.00 92.38 74 VAL A N 1
ATOM 540 C CA . VAL A 1 74 ? -0.608 -16.624 -7.533 1.00 92.38 74 VAL A CA 1
ATOM 541 C C . VAL A 1 74 ? -0.709 -16.185 -8.990 1.00 92.38 74 VAL A C 1
ATOM 543 O O . VAL A 1 74 ? 0.082 -16.649 -9.809 1.00 92.38 74 VAL A O 1
ATOM 546 N N . ILE A 1 75 ? -1.597 -15.239 -9.321 1.00 90.00 75 ILE A N 1
ATOM 547 C CA . ILE A 1 75 ? -1.720 -14.727 -10.696 1.00 90.00 75 ILE A CA 1
ATOM 548 C C . ILE A 1 75 ? -0.407 -14.070 -11.137 1.00 90.00 75 ILE A C 1
ATOM 550 O O . ILE A 1 75 ? 0.054 -14.302 -12.252 1.00 90.00 75 ILE A O 1
ATOM 554 N N . ARG A 1 76 ? 0.241 -13.282 -10.264 1.00 89.19 76 ARG A N 1
ATOM 555 C CA . ARG A 1 76 ? 1.549 -12.672 -10.559 1.00 89.19 76 ARG A CA 1
ATOM 556 C C . ARG A 1 76 ? 2.588 -13.729 -10.928 1.00 89.19 76 ARG A C 1
ATOM 558 O O . ARG A 1 76 ? 3.238 -13.607 -11.966 1.00 89.19 76 ARG A O 1
ATOM 565 N N . SER A 1 77 ? 2.758 -14.732 -10.074 1.00 89.00 77 SER A N 1
ATOM 566 C CA . SER A 1 77 ? 3.763 -15.777 -10.249 1.00 89.00 77 SER A CA 1
ATOM 567 C C . SER A 1 77 ? 3.457 -16.639 -11.470 1.00 89.00 77 SER A C 1
ATOM 569 O O . SER A 1 77 ? 4.360 -16.894 -12.261 1.00 89.00 77 SER A O 1
ATOM 571 N N . ALA A 1 78 ? 2.190 -17.002 -11.688 1.00 89.69 78 ALA A N 1
ATOM 572 C CA . ALA A 1 78 ? 1.754 -17.758 -12.857 1.00 89.69 78 ALA A CA 1
ATOM 573 C C . ALA A 1 78 ? 2.011 -16.991 -14.164 1.00 89.69 78 ALA A C 1
ATOM 575 O O . ALA A 1 78 ? 2.630 -17.537 -15.076 1.00 89.69 78 ALA A O 1
ATOM 576 N N . CYS A 1 79 ? 1.621 -15.713 -14.248 1.00 87.94 79 CYS A N 1
ATOM 577 C CA . CYS A 1 79 ? 1.878 -14.890 -15.433 1.00 87.94 79 CYS A CA 1
ATOM 578 C C . CYS A 1 79 ? 3.378 -14.658 -15.659 1.00 87.94 79 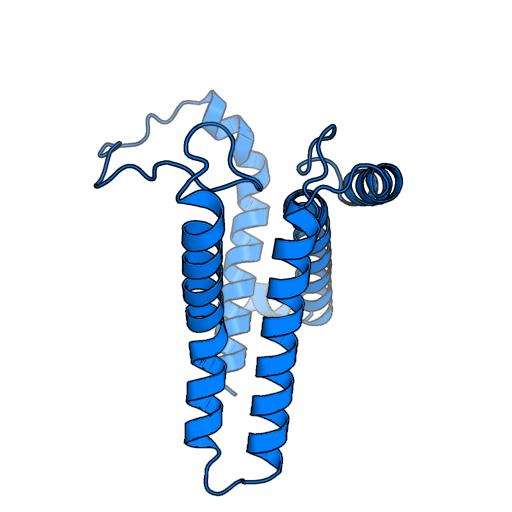CYS A C 1
ATOM 580 O O . CYS A 1 79 ? 3.832 -14.717 -16.797 1.00 87.94 79 CYS A O 1
ATOM 582 N N . SER A 1 80 ? 4.164 -14.436 -14.599 1.00 87.69 80 SER A N 1
ATOM 583 C CA . SER A 1 80 ? 5.617 -14.253 -14.718 1.00 87.69 80 SER A CA 1
ATOM 584 C C . SER A 1 80 ? 6.324 -15.535 -15.170 1.00 87.69 80 SER A C 1
ATOM 586 O O . SER A 1 80 ? 7.184 -15.489 -16.050 1.00 87.69 80 SER A O 1
ATOM 588 N N . TYR A 1 81 ? 5.930 -16.687 -14.624 1.00 89.50 81 TYR A N 1
ATOM 589 C CA . TYR A 1 81 ? 6.450 -17.987 -15.034 1.00 89.50 81 TYR A CA 1
ATOM 590 C C . TYR A 1 81 ? 6.081 -18.304 -16.489 1.00 89.50 81 TYR A C 1
ATOM 592 O O . TYR A 1 81 ? 6.943 -18.685 -17.279 1.00 89.50 81 TYR A O 1
ATOM 600 N N . ALA A 1 82 ? 4.827 -18.070 -16.879 1.00 87.44 82 ALA A N 1
ATOM 601 C CA . ALA A 1 82 ? 4.362 -18.308 -18.240 1.00 87.44 82 ALA A CA 1
ATOM 602 C C . ALA A 1 82 ? 5.009 -17.354 -19.264 1.00 87.44 82 ALA A C 1
ATOM 604 O O . ALA A 1 82 ? 5.365 -17.787 -20.359 1.00 87.44 82 ALA A O 1
ATOM 605 N N . ALA A 1 83 ? 5.262 -16.095 -18.890 1.00 87.81 83 ALA A N 1
ATOM 606 C CA . ALA A 1 83 ? 6.005 -15.140 -19.713 1.00 87.81 83 ALA A CA 1
ATOM 607 C C . ALA A 1 83 ? 7.473 -15.552 -19.932 1.00 87.81 83 ALA A C 1
ATOM 609 O O . ALA A 1 83 ? 8.029 -15.290 -20.998 1.00 87.81 83 ALA A O 1
ATOM 610 N N . LYS A 1 84 ? 8.103 -16.202 -18.942 1.00 86.56 84 LYS A N 1
ATOM 611 C CA . LYS A 1 84 ? 9.457 -16.770 -19.075 1.00 86.56 84 LYS A CA 1
ATOM 612 C C . LYS A 1 84 ? 9.466 -18.049 -19.914 1.00 86.56 84 LYS A C 1
ATOM 614 O O . LYS A 1 84 ? 10.380 -18.246 -20.703 1.00 86.56 84 LYS A O 1
ATOM 619 N N . ARG A 1 85 ? 8.451 -18.906 -19.756 1.00 89.44 85 ARG A N 1
ATOM 620 C CA . ARG A 1 85 ? 8.349 -20.195 -20.457 1.00 89.44 85 ARG A CA 1
ATOM 621 C C . ARG A 1 85 ? 7.961 -20.053 -21.930 1.00 89.44 85 ARG A C 1
ATOM 623 O O . ARG A 1 85 ? 8.432 -20.832 -22.752 1.00 89.44 85 ARG A O 1
ATOM 630 N N . TRP A 1 86 ? 7.127 -19.071 -22.272 1.00 86.38 86 TRP A N 1
ATOM 631 C CA . TRP A 1 86 ? 6.676 -18.824 -23.645 1.00 86.38 86 TRP A CA 1
ATOM 632 C C . TRP A 1 86 ? 6.974 -17.387 -24.088 1.00 86.38 86 TRP A C 1
ATOM 634 O O . TRP A 1 86 ? 6.065 -16.548 -24.117 1.00 86.38 86 TRP A O 1
ATOM 644 N N . PRO A 1 87 ? 8.228 -17.097 -24.493 1.00 82.62 87 PRO A N 1
ATOM 645 C CA . PRO A 1 87 ? 8.637 -15.761 -24.923 1.00 82.62 87 PRO A CA 1
ATOM 646 C C . PRO A 1 87 ? 7.803 -15.237 -26.103 1.00 82.62 87 PRO A C 1
ATOM 648 O O . PRO A 1 87 ? 7.414 -14.073 -26.125 1.00 82.62 87 PRO A O 1
ATOM 651 N N . ALA A 1 88 ? 7.399 -16.123 -27.020 1.00 83.50 88 ALA A N 1
ATOM 652 C CA . ALA A 1 88 ? 6.559 -15.783 -28.171 1.00 83.50 88 ALA A CA 1
ATOM 653 C C . ALA A 1 88 ? 5.188 -15.174 -27.802 1.00 83.50 88 ALA A C 1
ATOM 655 O O . ALA A 1 88 ? 4.591 -14.467 -28.609 1.00 83.50 88 ALA A O 1
ATOM 656 N N . ARG A 1 89 ? 4.674 -15.422 -26.586 1.00 85.31 89 ARG A N 1
ATOM 657 C CA . ARG A 1 89 ? 3.381 -14.900 -26.098 1.00 85.31 89 ARG A CA 1
ATOM 658 C C . ARG A 1 89 ? 3.535 -13.897 -24.949 1.00 85.31 89 ARG A C 1
ATOM 660 O O . ARG A 1 89 ? 2.562 -13.603 -24.257 1.00 85.31 89 ARG A O 1
ATOM 667 N N . GLN A 1 90 ? 4.727 -13.334 -24.746 1.00 82.44 90 GLN A N 1
ATOM 668 C CA . GLN A 1 90 ? 5.010 -12.410 -23.638 1.00 82.44 90 GLN A CA 1
ATOM 669 C C . GLN A 1 90 ? 4.063 -11.215 -23.561 1.00 82.44 90 GLN A C 1
ATOM 671 O O . GLN A 1 90 ? 3.640 -10.852 -22.465 1.00 82.44 90 GLN A O 1
ATOM 676 N N . ARG A 1 91 ? 3.673 -10.642 -24.706 1.00 82.75 91 ARG A N 1
ATOM 677 C CA . ARG A 1 91 ? 2.733 -9.510 -24.750 1.00 82.75 91 ARG A CA 1
ATOM 678 C C . ARG A 1 91 ? 1.384 -9.861 -24.114 1.00 82.75 91 ARG A C 1
ATOM 680 O O . ARG A 1 91 ? 0.860 -9.071 -23.339 1.00 82.75 91 ARG A O 1
ATOM 687 N N . LEU A 1 92 ? 0.860 -11.064 -24.364 1.00 85.50 92 LEU A N 1
ATOM 688 C CA . LEU A 1 92 ? -0.395 -11.524 -23.762 1.00 85.50 92 LEU A CA 1
ATOM 689 C C . LEU A 1 92 ? -0.265 -11.661 -22.238 1.00 85.50 92 LEU A C 1
ATOM 691 O O . LEU A 1 92 ? -1.115 -11.171 -21.500 1.00 85.50 92 LEU A O 1
ATOM 695 N N . PHE A 1 93 ? 0.819 -12.278 -21.756 1.00 87.00 93 PHE A N 1
ATOM 696 C CA . PHE A 1 93 ? 1.063 -12.423 -20.316 1.00 87.00 93 PHE A CA 1
ATOM 697 C C . PHE A 1 93 ? 1.311 -11.086 -19.613 1.00 87.00 93 PHE A C 1
ATOM 699 O O . PHE A 1 93 ? 0.925 -10.932 -18.454 1.00 87.00 93 PHE A O 1
ATOM 706 N N . PHE A 1 94 ? 1.895 -10.108 -20.309 1.00 84.56 94 PHE A N 1
ATOM 707 C CA . PHE A 1 94 ? 2.023 -8.742 -19.813 1.00 84.56 94 PHE A CA 1
ATOM 708 C C . PHE A 1 94 ? 0.645 -8.101 -19.595 1.00 84.56 94 PHE A C 1
ATOM 710 O O . PHE A 1 94 ? 0.354 -7.663 -18.483 1.00 84.56 94 PHE A O 1
ATOM 717 N N . PHE A 1 95 ? -0.242 -8.135 -20.597 1.00 87.12 95 PHE A N 1
ATOM 718 C CA . PHE A 1 95 ? -1.605 -7.604 -20.458 1.00 87.12 95 PHE A CA 1
ATOM 719 C C . PHE A 1 95 ? -2.417 -8.331 -19.374 1.00 87.12 95 PHE A C 1
ATOM 721 O O . PHE A 1 95 ? -3.077 -7.678 -18.565 1.00 87.12 95 PHE A O 1
ATOM 728 N N . LEU A 1 96 ? -2.319 -9.663 -19.290 1.00 87.56 96 LEU A N 1
ATOM 729 C CA . LEU A 1 96 ? -2.965 -10.447 -18.228 1.00 87.56 96 LEU A CA 1
ATOM 730 C C . LEU A 1 96 ? -2.451 -10.065 -16.833 1.00 87.56 96 LEU A C 1
ATOM 732 O O . LEU A 1 96 ? -3.236 -9.932 -15.894 1.00 87.56 96 LEU A O 1
ATOM 736 N N . SER A 1 97 ? -1.144 -9.832 -16.692 1.00 86.38 97 SER A N 1
ATOM 737 C CA . SER A 1 97 ? -0.564 -9.372 -15.429 1.00 86.38 97 SER A CA 1
ATOM 738 C C . SER A 1 97 ? -1.044 -7.965 -15.048 1.00 86.38 97 SER A C 1
ATOM 740 O O . SER A 1 97 ? -1.200 -7.691 -13.857 1.00 86.38 97 SER A O 1
ATOM 742 N N . THR A 1 98 ? -1.292 -7.084 -16.020 1.00 87.69 98 THR A N 1
ATOM 743 C CA . THR A 1 98 ? -1.839 -5.736 -15.787 1.00 87.69 98 THR A CA 1
ATOM 744 C C . THR A 1 98 ? -3.302 -5.786 -15.336 1.00 87.69 98 THR A C 1
ATOM 746 O O . THR A 1 98 ? -3.681 -5.093 -14.395 1.00 87.69 98 THR A O 1
ATOM 749 N N . LEU A 1 99 ? -4.118 -6.663 -15.932 1.00 90.44 99 LEU A N 1
ATOM 750 C CA . LEU A 1 99 ? -5.539 -6.831 -15.585 1.00 90.44 99 LEU A CA 1
ATOM 751 C C . LEU A 1 99 ? -5.778 -7.510 -14.228 1.00 90.44 99 LEU A C 1
ATOM 753 O O . LEU A 1 99 ? -6.889 -7.457 -13.698 1.00 90.44 99 LEU A O 1
ATOM 757 N N . ARG A 1 100 ? -4.745 -8.122 -13.640 1.00 90.19 100 ARG A N 1
ATOM 758 C CA . ARG A 1 100 ? -4.810 -8.881 -12.385 1.00 90.19 100 ARG A CA 1
ATOM 759 C C . ARG A 1 100 ? -5.579 -8.168 -11.271 1.00 90.19 100 ARG A C 1
ATOM 761 O O . ARG A 1 100 ? -6.443 -8.777 -10.648 1.00 90.19 100 ARG A O 1
ATOM 768 N N . THR A 1 101 ? -5.247 -6.910 -10.985 1.00 89.69 101 THR A N 1
ATOM 769 C CA . THR A 1 101 ? -5.855 -6.179 -9.862 1.00 89.69 101 THR A CA 1
ATOM 770 C C . THR A 1 101 ? -7.347 -5.954 -10.101 1.00 89.69 101 THR A C 1
ATOM 772 O O . THR A 1 101 ? -8.151 -6.208 -9.208 1.00 89.69 101 THR A O 1
ATOM 775 N N . ALA A 1 102 ? -7.726 -5.559 -11.320 1.00 92.31 102 ALA A N 1
ATOM 776 C CA . ALA A 1 102 ? -9.125 -5.376 -11.696 1.00 92.31 102 ALA A CA 1
ATOM 777 C C . ALA A 1 102 ? -9.906 -6.696 -11.613 1.00 92.31 102 ALA A C 1
ATOM 779 O O . ALA A 1 102 ? -10.983 -6.738 -11.024 1.00 92.31 102 ALA A O 1
ATOM 780 N N . PHE A 1 103 ? -9.330 -7.788 -12.127 1.00 91.81 103 PHE A N 1
ATOM 781 C CA . PHE A 1 103 ? -9.933 -9.116 -12.054 1.00 91.81 103 PHE A CA 1
ATOM 782 C C . PHE A 1 103 ? -10.194 -9.553 -10.607 1.00 91.81 103 PHE A C 1
ATOM 784 O O . PHE A 1 103 ? -11.306 -9.963 -10.286 1.00 91.81 103 PHE A O 1
ATOM 791 N N . VAL A 1 104 ? -9.202 -9.423 -9.717 1.00 92.25 104 VAL A N 1
ATOM 792 C CA . VAL A 1 104 ? -9.365 -9.804 -8.306 1.00 92.25 104 VAL A CA 1
ATOM 793 C C . VAL A 1 104 ? -10.423 -8.941 -7.616 1.00 92.25 104 VAL A C 1
ATOM 795 O O . VAL A 1 104 ? -11.258 -9.485 -6.899 1.00 92.25 104 VAL A O 1
ATOM 798 N N . ILE A 1 105 ? -10.457 -7.627 -7.863 1.00 91.62 105 ILE A N 1
ATOM 799 C CA . ILE A 1 105 ? -11.486 -6.742 -7.291 1.00 91.62 105 ILE A CA 1
ATOM 800 C C . ILE A 1 105 ? -12.889 -7.171 -7.733 1.00 91.62 105 ILE A C 1
ATOM 802 O O . ILE A 1 105 ? -13.780 -7.306 -6.892 1.00 91.62 105 ILE A O 1
ATOM 806 N N . LEU A 1 106 ? -13.096 -7.405 -9.032 1.00 92.50 106 LEU A N 1
ATOM 807 C CA . LEU A 1 106 ? -14.392 -7.825 -9.572 1.00 92.50 106 LEU A CA 1
ATOM 808 C C . LEU A 1 106 ? -14.813 -9.192 -9.024 1.00 92.50 106 LEU A C 1
ATOM 810 O O . LEU A 1 106 ? -15.944 -9.348 -8.566 1.00 92.50 106 LEU A O 1
ATOM 814 N N . LEU A 1 107 ? -13.888 -10.154 -8.994 1.00 92.12 107 LEU A N 1
ATOM 815 C CA . LEU A 1 107 ? -14.133 -11.491 -8.463 1.00 92.12 107 LEU A CA 1
ATOM 816 C C . LEU A 1 107 ? -14.541 -11.441 -6.985 1.00 92.12 107 LEU A C 1
ATOM 818 O O . LEU A 1 107 ? -15.565 -12.007 -6.612 1.00 92.12 107 LEU A O 1
ATOM 822 N N . TYR A 1 108 ? -13.786 -10.730 -6.143 1.00 89.44 108 TYR A N 1
ATOM 823 C CA . TYR A 1 108 ? -14.088 -10.635 -4.712 1.00 89.44 108 TYR A CA 1
ATOM 824 C C . TYR A 1 108 ? -15.321 -9.781 -4.420 1.00 89.44 108 TYR A C 1
ATOM 826 O O . TYR A 1 108 ? -15.999 -10.018 -3.424 1.00 89.44 108 TYR A O 1
ATOM 834 N N . THR A 1 109 ? -15.672 -8.847 -5.304 1.00 89.12 109 THR A N 1
ATOM 835 C CA . THR A 1 109 ? -16.950 -8.130 -5.237 1.00 89.12 109 THR A CA 1
ATOM 836 C C . THR A 1 109 ? -18.115 -9.067 -5.556 1.00 89.12 109 THR A C 1
ATOM 838 O O . THR A 1 109 ? -19.120 -9.045 -4.849 1.00 89.12 109 THR A O 1
ATOM 841 N N . MET A 1 110 ? -17.972 -9.950 -6.548 1.00 88.25 110 MET A N 1
ATOM 842 C CA . MET A 1 110 ? -18.979 -10.965 -6.866 1.00 88.25 110 MET A CA 1
ATOM 843 C C . MET A 1 110 ? -19.124 -12.001 -5.742 1.00 88.25 110 MET A C 1
ATOM 845 O O . MET A 1 110 ? -20.245 -12.309 -5.347 1.00 88.25 110 MET A O 1
ATOM 849 N N . ILE A 1 111 ? -18.015 -12.483 -5.167 1.00 87.12 111 ILE A N 1
ATOM 850 C CA . ILE A 1 111 ? -18.025 -13.363 -3.982 1.00 87.12 111 ILE A CA 1
ATOM 851 C C . ILE A 1 111 ? -18.682 -12.643 -2.797 1.00 87.12 111 ILE A C 1
ATOM 853 O O . ILE A 1 111 ? -19.530 -13.215 -2.114 1.00 87.12 111 ILE A O 1
ATOM 857 N N . SER A 1 112 ? -18.338 -11.368 -2.583 1.00 85.81 112 SER A N 1
ATOM 858 C CA . SER A 1 112 ? -18.939 -10.524 -1.548 1.00 85.81 112 SER A CA 1
ATOM 859 C C . SER A 1 112 ? -20.451 -10.429 -1.688 1.00 85.81 112 SER A C 1
ATOM 861 O O . SER A 1 112 ? -21.186 -10.617 -0.716 1.00 85.81 112 SER A O 1
ATOM 863 N N . TRP A 1 113 ? -20.909 -10.183 -2.912 1.00 85.06 113 TRP A N 1
ATOM 864 C CA . TRP A 1 113 ? -22.319 -10.122 -3.243 1.00 85.06 113 TRP A CA 1
ATOM 865 C C . TRP A 1 113 ? -23.005 -11.473 -3.029 1.00 85.06 113 TRP A C 1
ATOM 867 O O . TRP A 1 113 ? -24.005 -11.519 -2.322 1.00 85.06 113 TRP A O 1
ATOM 877 N N . LEU A 1 114 ? -22.438 -12.573 -3.533 1.00 84.81 114 LEU A N 1
ATOM 878 C CA . LEU A 1 114 ? -23.017 -13.914 -3.415 1.00 84.81 114 LEU A CA 1
ATOM 879 C C . LEU A 1 114 ? -23.207 -14.336 -1.949 1.00 84.81 114 LEU A C 1
ATOM 881 O O . LEU A 1 114 ? -24.262 -14.846 -1.579 1.00 84.81 114 LEU A O 1
ATOM 885 N N . VAL A 1 115 ? -22.210 -14.076 -1.099 1.00 82.31 115 VAL A N 1
ATOM 886 C CA . VAL A 1 115 ? -22.254 -14.442 0.325 1.00 82.31 115 VAL A CA 1
ATOM 887 C C . VAL A 1 115 ? -23.198 -13.535 1.127 1.00 82.31 115 VAL A C 1
ATOM 889 O O . VAL A 1 115 ? -23.859 -14.000 2.058 1.00 82.31 115 VAL A O 1
ATOM 892 N N . ASN A 1 116 ? -23.299 -12.248 0.776 1.00 81.50 116 ASN A N 1
ATOM 893 C CA . ASN A 1 116 ? -24.107 -11.277 1.523 1.00 81.50 116 ASN A CA 1
ATOM 894 C C . ASN A 1 116 ? -25.497 -11.002 0.920 1.00 81.50 116 ASN A C 1
ATOM 896 O O . ASN A 1 116 ? -26.283 -10.289 1.547 1.00 81.50 116 ASN A O 1
ATOM 900 N N . MET A 1 117 ? -25.850 -11.586 -0.232 1.00 77.69 117 MET A N 1
ATOM 901 C CA . MET A 1 117 ? -27.141 -11.380 -0.913 1.00 77.69 117 MET A CA 1
ATOM 902 C C . MET A 1 117 ? -28.338 -11.650 0.014 1.00 77.69 117 MET A C 1
ATOM 904 O O . MET A 1 117 ? -29.288 -10.866 0.060 1.00 77.69 117 MET A O 1
ATOM 908 N N . ASN A 1 118 ? -28.240 -12.708 0.827 1.00 71.81 118 ASN A N 1
ATOM 909 C CA . ASN A 1 118 ? -29.274 -13.119 1.783 1.00 71.81 118 ASN A CA 1
ATOM 910 C C . ASN A 1 118 ? -29.085 -12.525 3.194 1.00 71.81 118 ASN A C 1
ATOM 912 O O . ASN A 1 118 ? -29.904 -12.762 4.078 1.00 71.81 118 ASN A O 1
ATOM 916 N N . ARG A 1 119 ? -28.022 -11.741 3.434 1.00 68.25 119 ARG A N 1
ATOM 917 C CA . ARG A 1 119 ? -27.666 -11.181 4.753 1.00 68.25 119 ARG A CA 1
ATOM 918 C C . ARG A 1 119 ? -27.576 -9.655 4.725 1.00 68.25 119 ARG A C 1
ATOM 920 O O . ARG A 1 119 ? -26.550 -9.067 5.051 1.00 68.25 119 ARG A O 1
ATOM 927 N N . ARG A 1 120 ? -28.689 -8.993 4.388 1.00 62.78 120 ARG A N 1
ATOM 928 C CA . ARG A 1 120 ? -28.737 -7.524 4.233 1.00 62.78 120 ARG A CA 1
ATOM 929 C C . ARG A 1 120 ? -28.531 -6.720 5.524 1.00 62.78 120 ARG A C 1
ATOM 931 O O . ARG A 1 120 ? -28.073 -5.588 5.446 1.00 62.78 120 ARG A O 1
ATOM 938 N N . LYS A 1 121 ? -28.868 -7.275 6.696 1.00 62.97 121 LYS A N 1
ATOM 939 C CA . LYS A 1 121 ? -28.748 -6.577 7.997 1.00 62.97 121 LYS A CA 1
ATOM 940 C C . LYS A 1 121 ? -27.438 -6.874 8.743 1.00 62.97 121 LYS A C 1
ATOM 942 O O . LYS A 1 121 ? -26.960 -6.024 9.484 1.00 62.97 121 LYS A O 1
ATOM 947 N N . HIS A 1 122 ? -26.847 -8.052 8.528 1.00 65.75 122 HIS A N 1
ATOM 948 C CA . HIS A 1 122 ? -25.618 -8.497 9.195 1.00 65.75 122 HIS A CA 1
ATOM 949 C C . HIS A 1 122 ? -24.686 -9.186 8.188 1.00 65.75 122 HIS A C 1
ATOM 951 O O . HIS A 1 122 ? -24.680 -10.420 8.112 1.00 65.75 122 HIS A O 1
ATOM 957 N N . PRO A 1 123 ? -23.928 -8.414 7.387 1.00 70.50 123 PRO A N 1
ATOM 958 C CA . PRO A 1 123 ? -22.969 -8.999 6.463 1.00 70.50 123 PRO A CA 1
ATOM 959 C C . PRO A 1 123 ? -21.900 -9.780 7.238 1.00 70.50 123 PRO A C 1
ATOM 961 O O . PRO A 1 123 ? -21.505 -9.399 8.342 1.00 70.50 123 PRO A O 1
ATOM 964 N N . LEU A 1 124 ? -21.444 -10.893 6.660 1.00 63.44 124 LEU A N 1
ATOM 965 C CA . LEU A 1 124 ? -20.452 -11.793 7.271 1.00 63.44 124 LEU A CA 1
ATOM 966 C C . LEU A 1 124 ? -19.071 -11.141 7.428 1.00 63.44 124 LEU A C 1
ATOM 968 O O . LEU A 1 124 ? -18.285 -11.559 8.277 1.00 63.44 124 LEU A O 1
ATOM 972 N N . PHE A 1 125 ? -18.799 -10.123 6.617 1.00 71.44 125 PHE A N 1
ATOM 973 C CA . PHE A 1 125 ? -17.563 -9.354 6.603 1.00 71.44 125 PHE A CA 1
ATOM 974 C C . PHE A 1 125 ? -17.837 -7.879 6.308 1.00 71.44 125 PHE A C 1
ATOM 976 O O . PHE A 1 125 ? -18.902 -7.509 5.803 1.00 71.44 125 PHE A O 1
ATOM 983 N N . LYS A 1 126 ? -16.883 -7.011 6.651 1.00 73.31 126 LYS A N 1
ATOM 984 C CA . LYS A 1 126 ? -16.999 -5.562 6.468 1.00 73.31 126 LYS A CA 1
ATOM 985 C C . LYS A 1 126 ? -17.067 -5.220 4.977 1.00 73.31 126 LYS A C 1
ATOM 987 O O . LYS A 1 126 ? -16.114 -5.430 4.235 1.00 73.31 126 LYS A O 1
ATOM 992 N N . ILE A 1 127 ? -18.183 -4.627 4.563 1.00 80.94 127 ILE A N 1
ATOM 993 C CA . ILE A 1 127 ? -18.383 -4.085 3.215 1.00 80.94 127 ILE A CA 1
ATOM 994 C C . ILE A 1 127 ? -18.216 -2.561 3.211 1.00 80.94 127 ILE A C 1
ATOM 996 O O . ILE A 1 127 ? -18.392 -1.910 4.241 1.00 80.94 127 ILE A O 1
ATOM 1000 N N . LEU A 1 128 ? -17.877 -1.997 2.047 1.00 78.06 128 LEU A N 1
ATOM 1001 C CA . LEU A 1 128 ? -17.640 -0.558 1.858 1.00 78.06 128 LEU A CA 1
ATOM 1002 C C . LEU A 1 128 ? -18.898 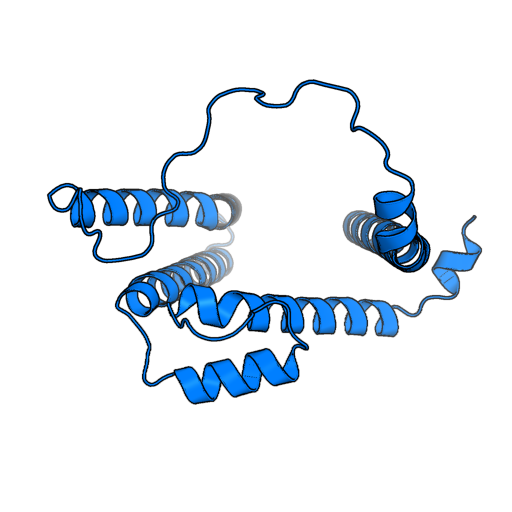0.294 2.119 1.00 78.06 128 LEU A C 1
ATOM 1004 O O . LEU A 1 128 ? -18.784 1.450 2.513 1.00 78.06 128 LEU A O 1
ATOM 1008 N N . GLY A 1 129 ? -20.090 -0.294 1.966 1.00 80.19 129 GLY A N 1
ATOM 1009 C CA . GLY A 1 129 ? -21.367 0.387 2.172 1.00 80.19 129 GLY A CA 1
ATOM 1010 C C . GLY A 1 129 ? -21.784 1.226 0.964 1.00 80.19 129 GLY A C 1
ATOM 1011 O O . GLY A 1 129 ? -21.449 0.900 -0.174 1.00 80.19 129 GLY A O 1
ATOM 1012 N N . ASN A 1 130 ? -22.562 2.280 1.211 1.00 79.62 130 ASN A N 1
ATOM 1013 C CA . ASN A 1 130 ? -23.065 3.157 0.159 1.00 79.62 130 ASN A CA 1
ATOM 1014 C C . ASN A 1 130 ? -22.000 4.185 -0.246 1.00 79.62 130 ASN A C 1
ATOM 1016 O O . ASN A 1 130 ? -21.519 4.935 0.602 1.00 79.62 130 ASN A O 1
ATOM 1020 N N . VAL A 1 131 ? -21.669 4.244 -1.537 1.00 80.19 131 VAL A N 1
ATOM 1021 C CA . VAL A 1 131 ? -20.800 5.284 -2.103 1.00 80.19 131 VAL A CA 1
ATOM 1022 C C . VAL A 1 131 ? -21.706 6.353 -2.723 1.00 80.19 131 VAL A C 1
ATOM 1024 O O . VAL A 1 131 ? -22.484 6.018 -3.623 1.00 80.19 131 VAL A O 1
ATOM 1027 N N . PRO A 1 132 ? -21.666 7.613 -2.246 1.00 81.75 132 PRO A N 1
ATOM 1028 C CA . PRO A 1 132 ? -22.518 8.670 -2.778 1.00 81.75 132 PRO A CA 1
ATOM 1029 C C . PRO A 1 132 ? -22.222 8.892 -4.264 1.00 81.75 132 PRO A C 1
ATOM 1031 O O . PRO A 1 132 ? -21.077 8.812 -4.708 1.00 81.75 132 PRO A O 1
ATOM 1034 N N . ARG A 1 133 ? -23.272 9.145 -5.047 1.00 83.31 133 ARG A N 1
ATOM 1035 C CA . ARG A 1 133 ? -23.153 9.401 -6.487 1.00 83.31 133 ARG A CA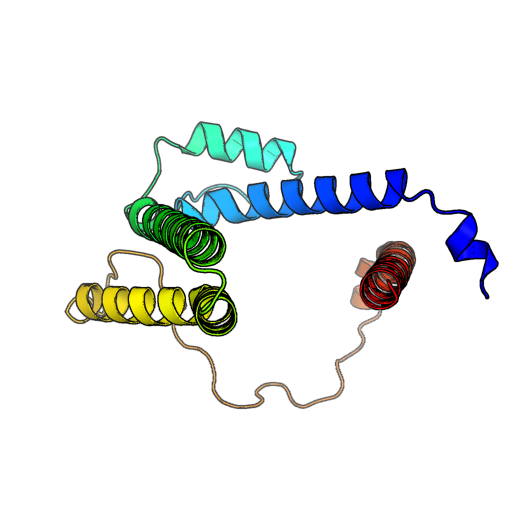 1
ATOM 1036 C C . ARG A 1 133 ? -22.976 10.900 -6.733 1.00 83.31 133 ARG A C 1
ATOM 1038 O O . ARG A 1 133 ? -23.631 11.709 -6.077 1.00 83.31 133 ARG A O 1
ATOM 1045 N N . GLY A 1 134 ? -22.153 11.243 -7.724 1.00 81.75 134 GLY A N 1
ATOM 1046 C CA . GLY A 1 134 ? -21.935 12.622 -8.169 1.00 81.75 134 GLY A CA 1
ATOM 1047 C C . GLY A 1 134 ? -21.058 13.457 -7.232 1.00 81.75 134 GLY A C 1
ATOM 1048 O O . GLY A 1 134 ? -20.549 12.967 -6.224 1.00 81.75 134 GLY A O 1
ATOM 1049 N N . PHE A 1 135 ? -20.873 14.730 -7.585 1.00 76.88 135 PHE A N 1
ATOM 1050 C CA . PHE A 1 135 ? -20.157 15.684 -6.746 1.00 76.88 135 PHE A CA 1
ATOM 1051 C C . PHE A 1 135 ? -21.084 16.194 -5.637 1.00 76.88 135 PHE A C 1
ATOM 1053 O O . PHE A 1 135 ? -22.046 16.904 -5.914 1.00 76.88 135 PHE A O 1
ATOM 1060 N N . GLN A 1 136 ? -20.810 15.799 -4.395 1.00 74.38 136 GLN A N 1
ATOM 1061 C CA . GLN A 1 136 ? -21.589 16.217 -3.223 1.00 74.38 136 GLN A CA 1
ATOM 1062 C C . GLN A 1 136 ? -21.137 17.596 -2.708 1.00 74.38 136 GLN A C 1
ATOM 1064 O O . GLN A 1 136 ? -21.969 18.409 -2.328 1.00 74.38 136 GLN A O 1
ATOM 1069 N N . ASP A 1 137 ? -19.833 17.883 -2.788 1.00 75.31 137 ASP A N 1
ATOM 1070 C CA . ASP A 1 137 ? -19.207 19.079 -2.213 1.00 75.31 137 ASP A CA 1
ATOM 1071 C C . ASP A 1 137 ? -18.550 19.949 -3.299 1.00 75.31 137 ASP A C 1
ATOM 1073 O O . ASP A 1 137 ? -17.332 20.133 -3.334 1.00 75.31 137 ASP A O 1
ATOM 1077 N N . VAL A 1 138 ? -19.345 20.464 -4.242 1.00 73.50 138 VAL A N 1
ATOM 1078 C CA . VAL A 1 138 ? -18.845 21.423 -5.243 1.00 73.50 138 VAL A CA 1
ATOM 1079 C C . VAL A 1 138 ? -18.791 22.814 -4.616 1.00 73.50 138 VAL A C 1
ATOM 1081 O O . VAL A 1 138 ? -19.818 23.465 -4.438 1.00 73.50 138 VAL A O 1
ATOM 1084 N N . GLY A 1 139 ? -17.592 23.287 -4.286 1.00 78.81 139 GLY A N 1
ATOM 1085 C CA . GLY A 1 139 ? -17.385 24.632 -3.756 1.00 78.81 139 GLY A CA 1
ATOM 1086 C C . GLY A 1 139 ? -15.923 24.923 -3.439 1.00 78.81 139 GLY A C 1
ATOM 1087 O O . GLY A 1 139 ? -15.085 24.023 -3.408 1.00 78.81 139 GLY A O 1
ATOM 1088 N N . VAL A 1 140 ? -15.610 26.198 -3.200 1.00 78.12 140 VAL A N 1
ATOM 1089 C CA . VAL A 1 140 ? -14.285 26.593 -2.707 1.00 78.12 140 VAL A CA 1
ATOM 1090 C C . VAL A 1 140 ? -14.155 26.099 -1.261 1.00 78.12 140 VAL A C 1
ATOM 1092 O O . VAL A 1 140 ? -15.031 26.412 -0.446 1.00 78.12 140 VAL A O 1
ATOM 1095 N N . PRO A 1 141 ? -13.104 25.332 -0.916 1.00 75.62 141 PRO A N 1
ATOM 1096 C CA . PRO A 1 141 ? -12.894 24.891 0.455 1.00 75.62 141 PRO A CA 1
ATOM 1097 C C . PRO A 1 141 ? -12.795 26.111 1.374 1.00 75.62 141 PRO A C 1
ATOM 1099 O O . PRO A 1 141 ? -12.055 27.059 1.100 1.00 75.62 141 PRO A O 1
ATOM 1102 N N . ARG A 1 142 ? -13.565 26.100 2.465 1.00 79.44 142 ARG A N 1
ATOM 1103 C CA . ARG A 1 142 ? -13.505 27.143 3.492 1.00 79.44 142 ARG A CA 1
ATOM 1104 C C . ARG A 1 142 ? -12.149 27.024 4.187 1.00 79.44 142 ARG A C 1
ATOM 1106 O O . ARG A 1 142 ? -11.934 26.105 4.972 1.00 79.44 142 ARG A O 1
ATOM 1113 N N . MET A 1 143 ? -11.229 27.919 3.845 1.00 76.38 143 MET A N 1
ATOM 1114 C CA . MET A 1 143 ? -9.906 27.975 4.458 1.00 76.38 143 MET A CA 1
ATOM 1115 C C . MET A 1 143 ? -10.038 28.551 5.865 1.00 76.38 143 MET A C 1
ATOM 1117 O O . MET A 1 143 ? -10.167 29.760 6.036 1.00 76.38 143 MET A O 1
ATOM 1121 N N . ASP A 1 144 ? -10.046 27.671 6.860 1.00 83.69 144 ASP A N 1
ATOM 1122 C CA . ASP A 1 144 ? -9.957 28.062 8.261 1.00 83.69 144 ASP A CA 1
ATOM 1123 C C . ASP A 1 144 ? -8.480 28.173 8.664 1.00 83.69 144 ASP A C 1
ATOM 1125 O O . ASP A 1 144 ? -7.652 27.316 8.337 1.00 83.69 144 ASP A O 1
ATOM 1129 N N . GLN A 1 145 ? -8.136 29.241 9.375 1.00 80.25 145 GLN A N 1
ATOM 1130 C CA . GLN A 1 145 ? -6.774 29.524 9.817 1.00 80.25 145 GLN A CA 1
ATOM 1131 C C . GLN A 1 145 ? -6.269 28.454 10.797 1.00 80.25 145 GLN A C 1
ATOM 1133 O O . GLN A 1 145 ? -5.076 28.145 10.804 1.00 80.25 145 GLN A O 1
ATOM 1138 N N . GLY A 1 146 ? -7.182 27.825 11.549 1.00 82.00 146 GLY A N 1
ATOM 1139 C CA . GLY A 1 146 ? -6.888 26.651 12.376 1.00 82.00 146 GLY A CA 1
ATOM 1140 C C . GLY A 1 146 ? -6.583 25.386 11.567 1.00 82.00 146 GLY A C 1
ATOM 1141 O O . GLY A 1 146 ? -5.780 24.560 11.993 1.00 82.00 146 GLY A O 1
ATOM 1142 N N . LEU A 1 147 ? -7.168 25.242 10.373 1.00 81.56 147 LEU A N 1
ATOM 1143 C CA . LEU A 1 147 ? -6.836 24.146 9.461 1.00 81.56 147 LEU A CA 1
ATOM 1144 C C . LEU A 1 147 ? -5.426 24.357 8.897 1.00 81.56 147 LEU A C 1
ATOM 1146 O O . LEU A 1 147 ? -4.591 23.462 8.969 1.00 81.56 147 LEU A O 1
ATOM 1150 N N . ILE A 1 148 ? -5.143 25.567 8.398 1.00 84.31 148 ILE A N 1
ATOM 1151 C CA . ILE A 1 148 ? -3.846 25.907 7.795 1.00 84.31 148 ILE A CA 1
ATOM 1152 C C . ILE A 1 148 ? -2.709 25.677 8.788 1.00 84.31 148 ILE A C 1
ATOM 1154 O O . ILE A 1 148 ? -1.720 25.040 8.437 1.00 84.31 148 ILE A O 1
ATOM 1158 N N . SER A 1 149 ? -2.848 26.138 10.032 1.00 85.31 149 SER A N 1
ATOM 1159 C CA . SER A 1 149 ? -1.812 25.943 11.050 1.00 85.31 149 SER A CA 1
ATOM 1160 C C . SER A 1 149 ? -1.596 24.469 11.415 1.00 85.31 149 SER A C 1
ATOM 1162 O O . SER A 1 149 ? -0.466 24.093 11.719 1.00 85.31 149 SER A O 1
ATOM 1164 N N . ALA A 1 150 ? -2.629 23.624 11.321 1.00 84.50 150 ALA A N 1
ATOM 1165 C CA . ALA A 1 150 ? -2.545 22.204 11.663 1.00 84.50 150 ALA A CA 1
ATOM 1166 C C . ALA A 1 150 ? -1.689 21.375 10.690 1.00 84.50 150 ALA A C 1
ATOM 1168 O O . ALA A 1 150 ? -1.144 20.351 11.095 1.00 84.50 150 ALA A O 1
ATOM 1169 N N . PHE A 1 151 ? -1.562 21.788 9.425 1.00 84.12 151 PHE A N 1
ATOM 1170 C CA . PHE A 1 151 ? -0.745 21.077 8.429 1.00 84.12 151 PHE A CA 1
ATOM 1171 C C . PHE A 1 151 ? 0.370 21.919 7.804 1.00 84.12 151 PHE A C 1
ATOM 1173 O O . PHE A 1 151 ? 1.212 21.363 7.100 1.00 84.12 151 PHE A O 1
ATOM 1180 N N . ALA A 1 152 ? 0.445 23.225 8.081 1.00 87.88 152 ALA A N 1
ATOM 1181 C CA . ALA A 1 152 ? 1.503 24.096 7.564 1.00 87.88 152 ALA A CA 1
ATOM 1182 C C . ALA A 1 152 ? 2.914 23.597 7.906 1.00 87.88 152 ALA A C 1
ATOM 1184 O O . ALA A 1 152 ? 3.813 23.728 7.079 1.00 87.88 152 ALA A O 1
ATOM 1185 N N . SER A 1 153 ? 3.108 22.990 9.081 1.00 90.00 153 SER A N 1
ATOM 1186 C CA . SER A 1 153 ? 4.396 22.410 9.484 1.00 90.00 153 SER A CA 1
ATOM 1187 C C . SER A 1 153 ? 4.797 21.183 8.658 1.00 90.00 153 SER A C 1
ATOM 1189 O O . SER A 1 153 ? 5.986 20.941 8.470 1.00 90.00 153 SER A O 1
ATOM 1191 N N . GLU A 1 154 ? 3.827 20.433 8.131 1.00 87.00 154 GLU A N 1
ATOM 1192 C CA . GLU A 1 154 ? 4.040 19.205 7.350 1.00 87.00 154 GLU A CA 1
ATOM 1193 C C . GLU A 1 154 ? 4.173 19.481 5.839 1.00 87.00 154 GLU A C 1
ATOM 1195 O O . GLU A 1 154 ? 4.663 18.638 5.077 1.00 87.00 154 GLU A O 1
ATOM 1200 N N . LEU A 1 155 ? 3.758 20.671 5.381 1.00 89.12 155 LEU A N 1
ATOM 1201 C CA . LEU A 1 155 ? 3.801 21.061 3.968 1.00 89.12 155 LEU A CA 1
ATOM 1202 C C . LEU A 1 155 ? 5.218 21.041 3.372 1.00 89.12 155 LEU A C 1
ATOM 1204 O O . LEU A 1 155 ? 5.373 20.448 2.302 1.00 89.12 155 LEU A O 1
ATOM 1208 N N . PRO A 1 156 ? 6.264 21.615 4.006 1.00 86.88 156 PRO A N 1
ATOM 1209 C CA . PRO A 1 156 ? 7.603 21.628 3.422 1.00 86.88 156 PRO A CA 1
ATOM 1210 C C . PRO A 1 156 ? 8.137 20.215 3.171 1.00 86.88 156 PRO A C 1
ATOM 1212 O O . PRO A 1 156 ? 8.638 19.925 2.085 1.00 86.88 156 PRO A O 1
ATOM 1215 N N . ALA A 1 157 ? 7.967 19.317 4.145 1.00 85.81 157 ALA A N 1
ATOM 1216 C CA . ALA A 1 157 ? 8.381 17.925 4.023 1.00 85.81 157 ALA A CA 1
ATOM 1217 C C . ALA A 1 157 ? 7.605 17.206 2.908 1.00 85.81 157 ALA A C 1
ATOM 1219 O O . ALA A 1 157 ? 8.207 16.553 2.055 1.00 85.81 157 ALA A O 1
ATOM 1220 N N . THR A 1 158 ? 6.282 17.387 2.864 1.00 86.19 158 THR A N 1
ATOM 1221 C CA . THR A 1 158 ? 5.412 16.763 1.856 1.00 86.19 158 THR A CA 1
ATOM 1222 C C . THR A 1 158 ? 5.761 17.218 0.437 1.00 86.19 158 THR A C 1
ATOM 1224 O O . THR A 1 158 ? 5.863 16.390 -0.466 1.00 86.19 158 THR A O 1
ATOM 1227 N N . VAL A 1 159 ? 6.001 18.516 0.225 1.00 87.94 159 VAL A N 1
ATOM 1228 C CA . VAL A 1 159 ? 6.373 19.066 -1.091 1.00 87.94 159 VAL A CA 1
ATOM 1229 C C . VAL A 1 159 ? 7.716 18.516 -1.559 1.00 87.94 159 VAL A C 1
ATOM 1231 O O . VAL A 1 159 ? 7.842 18.109 -2.714 1.00 87.94 159 VAL A O 1
ATOM 1234 N N . ILE A 1 160 ? 8.710 18.462 -0.668 1.00 83.50 160 ILE A N 1
ATOM 1235 C CA . ILE A 1 160 ? 10.023 17.891 -0.987 1.00 83.50 160 ILE A CA 1
ATOM 1236 C C . ILE A 1 160 ? 9.863 16.429 -1.422 1.00 83.50 160 ILE A C 1
ATOM 1238 O O . ILE A 1 160 ? 10.361 16.056 -2.483 1.00 83.50 160 ILE A O 1
ATOM 1242 N N . VAL A 1 161 ? 9.118 15.621 -0.663 1.00 83.25 161 VAL A N 1
ATOM 1243 C CA . VAL A 1 161 ? 8.858 14.210 -0.996 1.00 83.25 161 VAL A CA 1
ATOM 1244 C C . VAL A 1 161 ? 8.171 14.067 -2.357 1.00 83.25 161 VAL A C 1
ATOM 1246 O O . VAL A 1 161 ? 8.648 13.299 -3.192 1.00 83.25 161 VAL A O 1
ATOM 1249 N N . LEU A 1 162 ? 7.110 14.840 -2.614 1.00 86.62 162 LEU A N 1
ATOM 1250 C CA . LEU A 1 162 ? 6.358 14.799 -3.875 1.00 86.62 162 LEU A CA 1
ATOM 1251 C C . LEU A 1 162 ? 7.240 15.108 -5.090 1.00 86.62 162 LEU A C 1
ATOM 1253 O O . LEU A 1 162 ? 7.187 14.408 -6.103 1.00 86.62 162 LEU A O 1
ATOM 1257 N N . VAL A 1 163 ? 8.076 16.146 -4.992 1.00 85.44 163 VAL A N 1
ATOM 1258 C CA . VAL A 1 163 ? 8.986 16.533 -6.078 1.00 85.44 163 VAL A CA 1
ATOM 1259 C C . VAL A 1 163 ? 10.025 15.440 -6.325 1.00 85.44 163 VAL A C 1
ATOM 1261 O O . VAL A 1 163 ? 10.292 15.094 -7.477 1.00 85.44 163 VAL A O 1
ATOM 1264 N N . ILE A 1 164 ? 10.598 14.867 -5.264 1.00 80.50 164 ILE A N 1
ATOM 1265 C CA . ILE A 1 164 ? 11.606 13.809 -5.392 1.00 80.50 164 ILE A CA 1
ATOM 1266 C C . ILE A 1 164 ? 11.008 12.557 -6.036 1.00 80.50 164 ILE A C 1
ATOM 1268 O O . ILE A 1 164 ? 11.616 12.003 -6.952 1.00 80.50 164 ILE A O 1
ATOM 1272 N N . GLU A 1 165 ? 9.829 12.122 -5.590 1.00 82.50 165 GLU A N 1
ATOM 1273 C CA . GLU A 1 165 ? 9.147 10.945 -6.134 1.00 82.50 165 GLU A CA 1
ATOM 1274 C C . GLU A 1 165 ? 8.859 11.119 -7.632 1.00 82.50 165 GLU A C 1
ATOM 1276 O O . GLU A 1 165 ? 9.190 10.246 -8.439 1.00 82.50 165 GLU A O 1
ATOM 1281 N N . HIS A 1 166 ? 8.362 12.292 -8.038 1.00 83.62 166 HIS A N 1
ATOM 1282 C CA . HIS A 1 166 ? 8.103 12.594 -9.446 1.00 83.62 166 HIS A CA 1
ATOM 1283 C C . HIS A 1 166 ? 9.382 12.570 -10.304 1.00 83.62 166 HIS A C 1
ATOM 1285 O O . HIS A 1 166 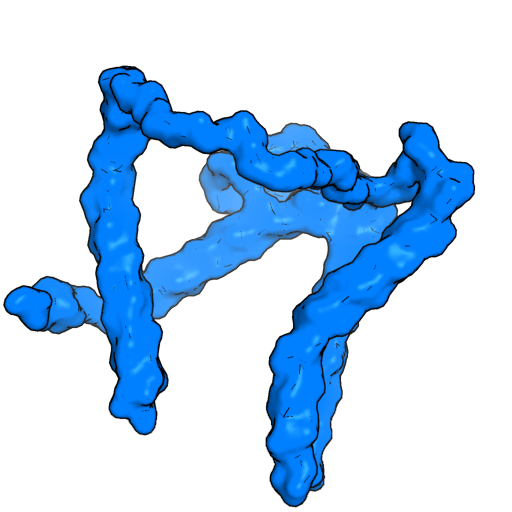? 9.391 12.043 -11.423 1.00 83.62 166 HIS A O 1
ATOM 1291 N N . ILE A 1 167 ? 10.494 13.105 -9.788 1.00 81.69 167 ILE A N 1
ATOM 1292 C CA . ILE A 1 167 ? 11.791 13.086 -10.482 1.00 81.69 167 ILE A CA 1
ATOM 1293 C C . ILE A 1 167 ? 12.343 11.661 -10.584 1.00 81.69 167 ILE A C 1
ATOM 1295 O O . ILE A 1 167 ? 12.891 11.293 -11.625 1.00 81.69 167 ILE A O 1
ATOM 1299 N N . ALA A 1 168 ? 12.193 10.846 -9.538 1.00 76.62 168 ALA A N 1
ATOM 1300 C CA . ALA A 1 168 ? 12.636 9.456 -9.533 1.00 76.62 168 ALA A CA 1
ATOM 1301 C C . ALA A 1 168 ? 11.893 8.618 -10.583 1.00 76.62 168 ALA A C 1
ATOM 1303 O O . ALA A 1 168 ? 12.528 7.901 -11.358 1.00 76.62 168 ALA A O 1
ATOM 1304 N N . ILE A 1 169 ? 10.570 8.776 -10.668 1.00 80.50 169 ILE A N 1
ATOM 1305 C CA . ILE A 1 169 ? 9.737 8.144 -11.698 1.00 80.50 169 ILE A CA 1
ATOM 1306 C C . ILE A 1 169 ? 10.175 8.606 -13.095 1.00 80.50 169 ILE A C 1
ATOM 1308 O O . ILE A 1 169 ? 10.409 7.781 -13.977 1.00 80.50 169 ILE A O 1
ATOM 1312 N N . SER A 1 170 ? 10.376 9.914 -13.277 1.00 81.50 170 SER A N 1
ATOM 1313 C CA . SER A 1 170 ? 10.822 10.487 -14.555 1.00 81.50 170 SER A CA 1
ATOM 1314 C C . SER A 1 170 ? 12.182 9.929 -14.998 1.00 81.50 170 SER A C 1
ATOM 1316 O O . SER A 1 170 ? 12.352 9.555 -16.156 1.00 81.50 170 SER A O 1
ATOM 1318 N N . LYS A 1 171 ? 13.147 9.795 -14.075 1.00 73.44 171 LYS A N 1
ATOM 1319 C CA . LYS A 1 171 ? 14.441 9.147 -14.354 1.00 73.44 171 LYS A CA 1
ATOM 1320 C C . LYS A 1 171 ? 14.297 7.657 -14.669 1.00 73.44 171 LYS A C 1
ATOM 1322 O O . LYS A 1 171 ? 15.040 7.161 -15.510 1.00 73.44 171 LYS A O 1
ATOM 1327 N N . SER A 1 172 ? 13.373 6.949 -14.015 1.00 70.44 172 SER A N 1
ATOM 1328 C CA . SER A 1 172 ? 13.126 5.525 -14.275 1.00 70.44 172 SER A CA 1
ATOM 1329 C C . SER A 1 172 ? 12.516 5.266 -15.653 1.00 70.44 172 SER A C 1
ATOM 1331 O O . SER A 1 172 ? 12.735 4.186 -16.188 1.00 70.44 172 SER A O 1
ATOM 1333 N N . PHE A 1 173 ? 11.755 6.212 -16.211 1.00 72.62 173 PHE A N 1
ATOM 1334 C CA . PHE A 1 173 ? 11.208 6.114 -17.569 1.00 72.62 173 PHE A CA 1
ATOM 1335 C C . PHE A 1 173 ? 12.175 6.598 -18.658 1.00 72.62 173 PHE A C 1
ATOM 1337 O O . PHE A 1 173 ? 11.995 6.254 -19.820 1.00 72.62 173 PHE A O 1
ATOM 1344 N N . GLY A 1 174 ? 13.179 7.403 -18.298 1.00 66.44 174 GLY A N 1
ATOM 1345 C CA . GLY A 1 174 ? 14.203 7.897 -19.224 1.00 66.44 174 GLY A CA 1
ATOM 1346 C C . GLY A 1 174 ? 15.395 6.956 -19.455 1.00 66.44 174 GLY A C 1
ATOM 1347 O O . GLY A 1 174 ? 16.284 7.320 -20.222 1.00 66.44 174 GLY A O 1
ATOM 1348 N N . ARG A 1 175 ? 15.454 5.795 -18.785 1.00 48.22 175 ARG A N 1
ATOM 1349 C CA . ARG A 1 175 ? 16.400 4.696 -19.070 1.00 48.22 175 ARG A CA 1
ATOM 1350 C C . ARG A 1 175 ? 15.724 3.630 -19.916 1.00 48.22 175 ARG A C 1
ATOM 1352 O O . ARG A 1 175 ? 16.443 3.049 -20.753 1.00 48.22 175 ARG A O 1
#

Sequence (175 aa):
MGWIVNVISLTSLSAFMTGSAISIAVGQTPTMMGIKGFSTREATYKVFINTLKGLGRTKMDAAMGLSALTMLYVIRSACSYAAKRWPARQRLFFFLSTLRTAFVILLYTMISWLVNMNRRKHPLFKILGNVPRGFQDVGVPRMDQGLISAFASELPATVIVLVIEHIAISKSFGR

Foldseek 3Di:
DCVLLVVDDPVNLVVVVVVVVLLVCLLCLCVQQVFDDDHSPDDSVVSNVVSVVRNVVGACSNVLSVVLVVQLVVLQVVLVVVCVVCVVCVVVSVVSNVCSVVVSVVVSVVVQCVQCVVPVPDRRYDDPPDDDDDDPDPDDPDDDPVVCVVCVVVVVVVVSSVVNVVVVVVVVVVD